Protein AF-A0A1J3H558-F1 (afdb_monomer_lite)

InterPro domains:
  IPR046796 Putative plant retrotransposon-related domain [PF20167] (3-117)

Organism: Noccaea caerulescens (NCBI:txid107243)

Structure (mmCIF, N/CA/C/O backbone):
data_AF-A0A1J3H558-F1
#
_entry.id   AF-A0A1J3H558-F1
#
loop_
_atom_site.group_PDB
_atom_site.id
_atom_site.type_symbol
_atom_site.label_atom_id
_atom_site.label_alt_id
_atom_site.label_comp_id
_atom_site.label_asym_id
_atom_site.label_entity_id
_atom_site.label_seq_id
_atom_site.pdbx_PDB_ins_code
_atom_site.Cartn_x
_atom_site.Cartn_y
_atom_site.Cartn_z
_atom_site.occupancy
_atom_site.B_iso_or_equiv
_atom_site.auth_seq_id
_atom_site.auth_comp_id
_atom_site.auth_asym_id
_atom_site.auth_atom_id
_atom_site.pdbx_PDB_model_num
ATOM 1 N N . VAL A 1 1 ? -14.518 5.236 14.017 1.00 92.50 1 VAL A N 1
ATOM 2 C CA . VAL A 1 1 ? -15.913 4.741 14.095 1.00 92.50 1 VAL A CA 1
ATOM 3 C C . VAL A 1 1 ? -16.136 4.130 15.469 1.00 92.50 1 VAL A C 1
ATOM 5 O O . VAL A 1 1 ? -15.178 3.638 16.049 1.00 92.50 1 VAL A O 1
ATOM 8 N N . LYS A 1 2 ? -17.349 4.213 16.022 1.00 94.94 2 LYS A N 1
ATOM 9 C CA . LYS A 1 2 ? -17.708 3.514 17.263 1.00 94.94 2 LYS A CA 1
ATOM 10 C C . LYS A 1 2 ? -18.246 2.129 16.913 1.00 94.94 2 LYS A C 1
ATOM 12 O O . LYS A 1 2 ? -19.099 2.029 16.036 1.00 94.94 2 LYS A O 1
ATOM 17 N N . VAL A 1 3 ? -17.738 1.090 17.562 1.00 93.44 3 VAL A N 1
ATOM 18 C CA . VAL A 1 3 ? -18.153 -0.305 17.361 1.00 93.44 3 VAL A CA 1
ATOM 19 C C . VAL A 1 3 ? -18.564 -0.912 18.698 1.00 93.44 3 VAL A C 1
ATOM 21 O O . VAL A 1 3 ? -17.991 -0.573 19.731 1.00 93.44 3 VAL A O 1
ATOM 24 N N . MET A 1 4 ? -19.564 -1.791 18.682 1.00 94.81 4 MET A N 1
ATOM 25 C CA . MET A 1 4 ? -20.072 -2.460 19.881 1.00 94.81 4 MET A CA 1
ATOM 26 C C . MET A 1 4 ? -19.582 -3.905 19.921 1.00 94.81 4 MET A C 1
ATOM 28 O O . MET A 1 4 ? -19.805 -4.656 18.973 1.00 94.81 4 MET A O 1
ATOM 32 N N . LEU A 1 5 ? -18.947 -4.302 21.023 1.00 93.00 5 LEU A N 1
ATOM 33 C CA . LEU A 1 5 ? -18.507 -5.672 21.285 1.00 93.00 5 LEU A CA 1
ATOM 34 C C . LEU A 1 5 ? -18.929 -6.052 22.706 1.00 93.00 5 LEU A C 1
ATOM 36 O O . LEU A 1 5 ? -18.542 -5.378 23.654 1.00 93.00 5 LEU A O 1
ATOM 40 N N . HIS A 1 6 ? -19.723 -7.119 22.852 1.00 92.62 6 HIS A N 1
ATOM 41 C CA . HIS A 1 6 ? -20.214 -7.617 24.151 1.00 92.62 6 HIS A CA 1
ATOM 42 C C . HIS A 1 6 ? -20.762 -6.503 25.068 1.00 92.62 6 HIS A C 1
ATOM 44 O O . HIS A 1 6 ? -20.321 -6.347 26.204 1.00 92.62 6 HIS A O 1
ATOM 50 N N . ASP A 1 7 ? -21.686 -5.692 24.543 1.00 93.69 7 ASP A N 1
ATOM 51 C CA . ASP A 1 7 ? -22.315 -4.563 25.249 1.00 93.69 7 ASP A CA 1
ATOM 52 C C . ASP A 1 7 ? -21.358 -3.435 25.687 1.00 93.69 7 ASP A C 1
ATOM 54 O O . ASP A 1 7 ? -21.752 -2.533 26.426 1.00 93.69 7 ASP A O 1
ATOM 58 N N . GLN A 1 8 ? -20.117 -3.429 25.188 1.00 95.94 8 GLN A N 1
ATOM 59 C CA . GLN A 1 8 ? -19.154 -2.344 25.375 1.00 95.94 8 GLN A CA 1
ATOM 60 C C . GLN A 1 8 ? -18.881 -1.598 24.066 1.00 95.94 8 GLN A C 1
ATOM 62 O O . GLN A 1 8 ? -18.791 -2.197 22.993 1.00 95.94 8 GLN A O 1
ATOM 67 N N . GLU A 1 9 ? -18.743 -0.275 24.165 1.00 96.38 9 GLU A N 1
ATOM 68 C CA . GLU A 1 9 ? -18.434 0.600 23.034 1.00 96.38 9 GLU A CA 1
ATOM 69 C C . GLU A 1 9 ? -16.921 0.823 22.926 1.00 96.38 9 GLU A C 1
ATOM 71 O O . GLU A 1 9 ? -16.270 1.219 23.893 1.00 96.38 9 GLU A O 1
ATOM 76 N N . TYR A 1 10 ? -16.375 0.627 21.728 1.00 94.31 10 TYR A N 1
ATOM 77 C CA . TYR A 1 10 ? -14.971 0.865 21.411 1.00 94.31 10 TYR A CA 1
ATOM 78 C C . TYR A 1 10 ? -14.835 1.851 20.259 1.00 94.31 10 TYR A C 1
ATOM 80 O O . TYR A 1 10 ? -15.649 1.887 19.334 1.00 94.31 10 TYR A O 1
ATOM 88 N N . ILE A 1 11 ? -13.759 2.634 20.284 1.00 95.81 11 ILE A N 1
ATOM 89 C CA . ILE A 1 11 ? -13.354 3.435 19.133 1.00 95.81 11 ILE A CA 1
ATOM 90 C C . ILE A 1 11 ? -12.469 2.553 18.255 1.00 95.81 11 ILE A C 1
ATOM 92 O O . ILE A 1 11 ? -11.441 2.054 18.694 1.00 95.81 11 ILE A O 1
ATOM 96 N N . PHE A 1 12 ? -12.871 2.382 17.003 1.00 95.12 12 PHE A N 1
ATOM 97 C CA . PHE A 1 12 ? -12.067 1.763 15.961 1.00 95.12 12 PHE A CA 1
ATOM 98 C C . PHE A 1 12 ? -11.600 2.847 14.987 1.00 95.12 12 PHE A C 1
ATOM 100 O O . PHE A 1 12 ? -12.426 3.544 14.386 1.00 95.12 12 PHE A O 1
ATOM 107 N N . SER A 1 13 ? -10.291 3.056 14.867 1.00 96.25 13 SER A N 1
ATOM 108 C CA . SER A 1 13 ? -9.700 4.080 13.998 1.00 96.25 13 SER A CA 1
ATOM 109 C C . SER A 1 13 ? -8.297 3.672 13.530 1.00 96.25 13 SER A C 1
ATOM 111 O O . SER A 1 13 ? -7.642 2.889 14.222 1.00 96.25 13 SER A O 1
ATOM 113 N N . PRO A 1 14 ? -7.801 4.240 12.414 1.00 96.75 14 PRO A N 1
ATOM 114 C CA . PRO A 1 14 ? -6.427 4.034 11.947 1.00 96.75 14 PRO A CA 1
ATOM 115 C C . PRO A 1 14 ? -5.373 4.287 13.031 1.00 96.75 14 PRO A C 1
ATOM 117 O O . PRO A 1 14 ? -4.462 3.486 13.218 1.00 96.75 14 PRO A O 1
ATOM 120 N N . ALA A 1 15 ? -5.543 5.363 13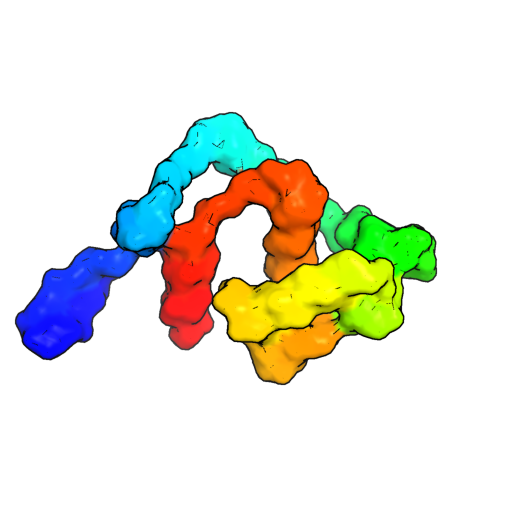.808 1.00 96.12 15 ALA A N 1
ATOM 121 C CA . ALA A 1 15 ? -4.620 5.736 14.877 1.00 96.12 15 ALA A CA 1
ATOM 122 C C . ALA A 1 15 ? -4.516 4.663 15.974 1.00 96.12 15 ALA A C 1
ATOM 124 O O . ALA A 1 15 ? -3.410 4.324 16.378 1.00 96.12 15 ALA A O 1
ATOM 125 N N . ILE A 1 16 ? -5.647 4.087 16.405 1.00 96.31 16 ILE A N 1
ATOM 126 C CA . ILE A 1 16 ? -5.669 3.016 17.418 1.00 96.31 16 ILE A CA 1
ATOM 127 C C . ILE A 1 16 ? -5.007 1.741 16.881 1.00 96.31 16 ILE A C 1
ATOM 129 O O . ILE A 1 16 ? -4.312 1.047 17.617 1.00 96.31 16 ILE A O 1
ATOM 133 N N . ILE A 1 17 ? -5.189 1.434 15.593 1.00 96.69 17 ILE A N 1
ATOM 134 C CA . ILE A 1 17 ? -4.535 0.281 14.960 1.00 96.69 17 ILE A CA 1
ATOM 135 C C . ILE A 1 17 ? -3.018 0.493 14.899 1.00 96.69 17 ILE A C 1
ATOM 137 O O . ILE A 1 17 ? -2.265 -0.410 15.253 1.00 96.69 17 ILE A O 1
ATOM 141 N N . ASN A 1 18 ? -2.560 1.679 14.487 1.00 96.88 18 ASN A N 1
ATOM 142 C CA . ASN A 1 18 ? -1.134 2.008 14.458 1.00 96.88 18 ASN A CA 1
ATOM 143 C C . ASN A 1 18 ? -0.509 1.934 15.853 1.00 96.88 18 ASN A C 1
ATOM 145 O O . ASN A 1 18 ? 0.542 1.317 16.009 1.00 96.88 18 ASN A O 1
ATOM 149 N N . GLU A 1 19 ? -1.180 2.485 16.865 1.00 96.62 19 GLU A N 1
ATOM 150 C CA . GLU A 1 19 ? -0.746 2.393 18.260 1.00 96.62 19 GLU A CA 1
ATOM 151 C C . GLU A 1 19 ? -0.606 0.931 18.709 1.00 96.62 19 GLU A C 1
ATOM 153 O O . GLU A 1 19 ? 0.438 0.547 19.234 1.00 96.62 19 GLU A O 1
ATOM 158 N N . PHE A 1 20 ? -1.606 0.089 18.425 1.00 95.81 20 PHE A N 1
ATOM 159 C CA . PHE A 1 20 ? -1.559 -1.343 18.732 1.00 95.81 20 PHE A CA 1
ATOM 160 C C . PHE A 1 20 ? -0.384 -2.064 18.048 1.00 95.81 20 PHE A C 1
ATOM 162 O O . PHE A 1 20 ? 0.229 -2.951 18.640 1.00 95.81 20 PHE A O 1
ATOM 169 N N . LEU A 1 21 ? -0.055 -1.682 16.812 1.00 95.19 21 LEU A N 1
ATOM 170 C CA . LEU A 1 21 ? 1.055 -2.249 16.041 1.00 95.19 21 LEU A CA 1
ATOM 171 C C . LEU A 1 21 ? 2.425 -1.635 16.382 1.00 95.19 21 LEU A C 1
ATOM 173 O O . LEU A 1 21 ? 3.434 -2.076 15.833 1.00 95.19 21 LEU A O 1
ATOM 177 N N . GLY A 1 22 ? 2.479 -0.626 17.258 1.00 96.88 22 GLY A N 1
ATOM 178 C CA . GLY A 1 22 ? 3.708 0.108 17.569 1.00 96.88 22 GLY A CA 1
ATOM 179 C C . GLY A 1 22 ? 4.236 0.937 16.392 1.00 96.88 22 GLY A C 1
ATOM 180 O O . GLY A 1 22 ? 5.444 1.142 16.278 1.00 96.88 22 GLY A O 1
ATOM 181 N N . LEU A 1 23 ? 3.352 1.379 15.494 1.00 95.94 23 LEU A N 1
ATOM 182 C CA . LEU A 1 23 ? 3.690 2.195 14.332 1.00 95.94 23 LEU A CA 1
ATOM 183 C C . LEU A 1 23 ? 3.500 3.676 14.651 1.00 95.94 23 LEU A C 1
ATOM 185 O O . LEU A 1 23 ? 2.419 4.115 15.042 1.00 95.94 23 LEU A O 1
ATOM 189 N N . GLU A 1 24 ? 4.548 4.464 14.434 1.00 94.88 24 GLU A N 1
ATOM 190 C CA . GLU A 1 24 ? 4.446 5.915 14.548 1.00 94.88 24 GLU A CA 1
ATOM 191 C C . GLU A 1 24 ? 3.602 6.495 13.402 1.00 94.88 24 GLU A C 1
ATOM 193 O O . GLU A 1 24 ? 3.722 6.022 12.263 1.00 94.88 24 GLU A O 1
ATOM 198 N N . PRO A 1 25 ? 2.804 7.550 13.655 1.00 92.75 25 PRO A N 1
ATOM 199 C CA . PRO A 1 25 ? 2.119 8.282 12.598 1.00 92.75 25 PRO A CA 1
ATOM 200 C C . PRO A 1 25 ? 3.095 8.773 11.527 1.00 92.75 25 PRO A C 1
ATOM 202 O O . PRO A 1 25 ? 4.248 9.100 11.818 1.00 92.75 25 PRO A O 1
ATOM 205 N N . LEU A 1 26 ? 2.622 8.863 10.286 1.00 95.62 26 LEU A N 1
ATOM 206 C CA . LEU A 1 26 ? 3.412 9.456 9.215 1.00 95.62 26 LEU A CA 1
ATOM 207 C C . LEU A 1 26 ? 3.665 10.941 9.495 1.00 95.62 26 LEU A C 1
ATOM 209 O O . LEU A 1 26 ? 2.768 11.698 9.871 1.00 95.62 26 LEU A O 1
ATOM 213 N N . THR A 1 27 ? 4.895 11.376 9.258 1.00 97.00 27 THR A N 1
ATOM 214 C CA . THR A 1 27 ? 5.245 12.794 9.194 1.00 97.00 27 THR A CA 1
ATOM 215 C C . THR A 1 27 ? 4.589 13.452 7.978 1.00 97.00 27 THR A C 1
ATOM 217 O O . THR A 1 27 ? 4.274 12.793 6.988 1.00 97.00 27 THR A O 1
ATOM 220 N N . ALA A 1 28 ? 4.452 14.781 7.987 1.00 96.31 28 ALA A N 1
ATOM 221 C CA . ALA A 1 28 ? 3.888 15.514 6.847 1.00 96.31 28 ALA A CA 1
ATOM 222 C C . ALA A 1 28 ? 4.637 15.244 5.523 1.00 96.31 28 ALA A C 1
ATOM 224 O O . ALA A 1 28 ? 4.026 15.207 4.455 1.00 96.31 28 ALA A O 1
ATOM 225 N N . THR A 1 29 ? 5.954 15.024 5.589 1.00 97.19 29 THR A N 1
ATOM 226 C CA . THR A 1 29 ? 6.777 14.669 4.425 1.00 97.19 29 THR A CA 1
ATOM 227 C C . THR A 1 29 ? 6.457 13.265 3.913 1.00 97.19 29 THR A C 1
ATOM 229 O O . THR A 1 29 ? 6.331 13.077 2.706 1.00 97.19 29 THR A O 1
ATOM 232 N N . GLU A 1 30 ? 6.296 12.289 4.809 1.00 97.25 30 GLU A N 1
ATOM 233 C CA . GLU A 1 30 ? 5.931 10.914 4.442 1.00 97.25 30 GLU A CA 1
ATOM 234 C C . GLU A 1 30 ? 4.505 10.840 3.893 1.00 97.25 30 GLU A C 1
ATOM 236 O O . GLU A 1 30 ? 4.297 10.204 2.866 1.00 97.25 30 GLU A O 1
ATOM 241 N N . MET A 1 31 ? 3.548 11.559 4.492 1.00 96.00 31 MET A N 1
ATOM 242 C CA . MET A 1 31 ? 2.179 11.664 3.969 1.00 96.00 31 MET A CA 1
ATOM 243 C C . MET A 1 31 ? 2.164 12.215 2.540 1.00 96.00 31 MET A C 1
ATOM 245 O O . MET A 1 31 ? 1.432 11.726 1.683 1.00 96.00 31 MET A O 1
ATOM 249 N N . LYS A 1 32 ? 2.993 13.230 2.264 1.00 97.00 32 LYS A N 1
ATOM 250 C CA . LYS A 1 32 ? 3.130 13.772 0.912 1.00 97.00 32 LYS A CA 1
ATOM 251 C C . LYS A 1 32 ? 3.740 12.745 -0.042 1.00 97.00 32 LYS A C 1
ATOM 253 O O . LYS A 1 32 ? 3.212 12.559 -1.131 1.00 97.00 32 LYS A O 1
ATOM 258 N N . ALA A 1 33 ? 4.813 12.066 0.365 1.00 97.25 33 ALA A N 1
ATOM 259 C CA . ALA A 1 33 ? 5.444 11.030 -0.453 1.00 97.25 33 ALA A CA 1
ATOM 260 C C . ALA A 1 33 ? 4.478 9.874 -0.764 1.00 97.25 33 ALA A C 1
ATOM 262 O O . ALA A 1 33 ? 4.461 9.368 -1.885 1.00 97.25 33 ALA A O 1
ATOM 263 N N . GLU A 1 34 ? 3.647 9.486 0.203 1.00 96.38 34 GLU A N 1
ATOM 264 C CA . GLU A 1 34 ? 2.600 8.488 0.012 1.00 96.38 34 GLU A CA 1
ATOM 265 C C . GLU A 1 34 ? 1.540 8.955 -0.999 1.00 96.38 34 GLU A C 1
ATOM 267 O O . GLU A 1 34 ? 1.220 8.215 -1.932 1.00 96.38 34 GLU A O 1
ATOM 272 N N . ALA A 1 35 ? 1.048 10.190 -0.871 1.00 95.44 35 ALA A N 1
ATOM 273 C CA . ALA A 1 35 ? 0.062 10.759 -1.791 1.00 95.44 35 ALA A CA 1
ATOM 274 C C . ALA A 1 35 ? 0.613 10.935 -3.222 1.00 95.44 35 ALA A C 1
ATOM 276 O O . ALA A 1 35 ? -0.078 10.659 -4.210 1.00 95.44 35 ALA A O 1
ATOM 277 N N . ASP A 1 36 ? 1.875 11.350 -3.344 1.00 96.44 36 ASP A N 1
ATOM 278 C CA . ASP A 1 36 ? 2.573 11.452 -4.627 1.00 96.44 36 ASP A CA 1
ATOM 279 C C . ASP A 1 36 ? 2.715 10.056 -5.266 1.00 96.44 36 ASP A C 1
ATOM 281 O O . ASP A 1 36 ? 2.466 9.884 -6.463 1.00 96.44 36 ASP A O 1
ATOM 285 N N . ALA A 1 37 ? 3.021 9.027 -4.465 1.00 95.62 37 ALA A N 1
ATOM 286 C CA . ALA A 1 37 ? 3.083 7.641 -4.924 1.00 95.62 37 ALA A CA 1
ATOM 287 C C . ALA A 1 37 ? 1.720 7.102 -5.385 1.00 95.62 37 ALA A C 1
ATOM 289 O O . ALA A 1 37 ? 1.651 6.346 -6.358 1.00 95.62 37 ALA A O 1
ATOM 290 N N . ASP A 1 38 ? 0.624 7.521 -4.749 1.00 94.12 38 ASP A N 1
ATOM 291 C CA . ASP A 1 38 ? -0.729 7.173 -5.188 1.00 94.12 38 ASP A CA 1
ATOM 292 C C . ASP A 1 38 ? -1.125 7.822 -6.519 1.00 94.12 38 ASP A C 1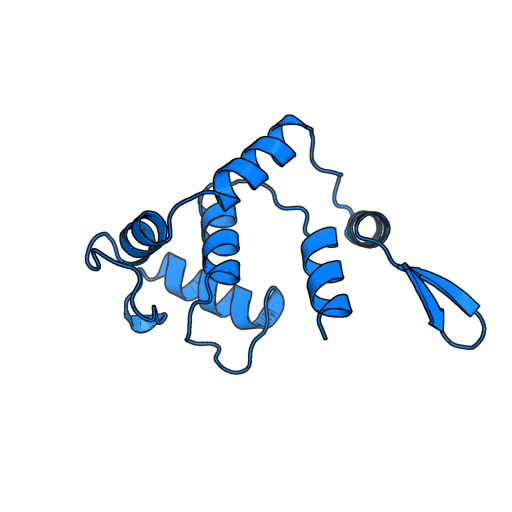
ATOM 294 O O . ASP A 1 38 ? -2.054 7.345 -7.181 1.00 94.12 38 ASP A O 1
ATOM 298 N N . SER A 1 39 ? -0.405 8.858 -6.949 1.00 94.81 39 SER A N 1
ATOM 299 C CA . SER A 1 39 ? -0.618 9.546 -8.227 1.00 94.81 39 SER A CA 1
ATOM 300 C C . SER A 1 39 ? 0.164 8.923 -9.392 1.00 94.81 39 SER A C 1
ATOM 302 O O . SER A 1 39 ? -0.004 9.340 -10.541 1.00 94.81 39 SER A O 1
ATOM 304 N N . VAL A 1 40 ? 1.001 7.908 -9.138 1.00 95.06 40 VAL A N 1
ATOM 305 C CA . VAL A 1 40 ? 1.763 7.219 -10.188 1.00 95.06 40 VAL A CA 1
ATOM 306 C C . VAL A 1 40 ? 0.824 6.529 -11.178 1.00 95.06 40 VAL A C 1
ATOM 308 O O . VAL A 1 40 ? -0.117 5.822 -10.811 1.00 95.06 40 VAL A O 1
ATOM 311 N N . SER A 1 41 ? 1.093 6.737 -12.470 1.00 93.94 41 SER A N 1
ATOM 312 C CA . SER A 1 41 ? 0.244 6.225 -13.544 1.00 93.94 41 SER A CA 1
ATOM 313 C C . SER A 1 41 ? 0.279 4.696 -13.633 1.00 93.94 41 SER A C 1
ATOM 315 O O . SER A 1 41 ? 1.315 4.064 -13.414 1.00 93.94 41 SER A O 1
ATOM 317 N N . GLN A 1 42 ? -0.834 4.086 -14.052 1.00 92.50 42 GLN A N 1
ATOM 318 C CA . GLN A 1 42 ? -0.895 2.635 -14.269 1.00 92.50 42 GLN A CA 1
ATOM 319 C C . GLN A 1 42 ? 0.132 2.165 -15.310 1.00 92.50 42 GLN A C 1
ATOM 321 O O . GLN A 1 42 ? 0.719 1.099 -15.165 1.00 92.50 42 GLN A O 1
ATOM 326 N N . LYS A 1 43 ? 0.405 2.983 -16.332 1.00 92.31 43 LYS A N 1
ATOM 327 C CA . LYS A 1 43 ? 1.449 2.719 -17.326 1.00 92.31 43 LYS A CA 1
ATOM 328 C C . LYS A 1 43 ? 2.825 2.562 -16.682 1.00 92.31 43 LYS A C 1
ATOM 330 O O . LYS A 1 43 ? 3.503 1.568 -16.926 1.00 92.31 43 LYS A O 1
ATOM 335 N N . THR A 1 44 ? 3.199 3.500 -15.814 1.00 92.94 44 THR A N 1
ATOM 336 C CA . THR A 1 44 ? 4.468 3.461 -15.075 1.00 92.94 44 THR A CA 1
ATOM 337 C C . THR A 1 44 ? 4.563 2.208 -14.204 1.00 92.94 44 THR A C 1
ATOM 339 O O . THR A 1 44 ? 5.595 1.541 -14.203 1.00 92.94 44 THR A O 1
ATOM 342 N N . LEU A 1 45 ? 3.478 1.839 -13.514 1.00 93.81 45 LEU A N 1
ATOM 343 C CA . LEU A 1 45 ? 3.429 0.618 -12.702 1.00 93.81 45 LEU A CA 1
ATOM 344 C C . LEU A 1 45 ? 3.577 -0.649 -13.559 1.00 93.81 45 LEU A C 1
ATOM 346 O O . LEU A 1 45 ? 4.332 -1.550 -13.199 1.00 93.81 45 LEU A O 1
ATOM 350 N N . ALA A 1 46 ? 2.900 -0.716 -14.710 1.00 92.00 46 ALA A N 1
ATOM 351 C CA . ALA A 1 46 ? 2.983 -1.853 -15.626 1.00 92.00 46 ALA A CA 1
ATOM 352 C C . ALA A 1 46 ? 4.406 -2.058 -16.163 1.00 92.00 46 ALA A C 1
ATOM 354 O O . ALA A 1 46 ? 4.915 -3.183 -16.172 1.00 92.00 46 ALA A O 1
ATOM 355 N N . GLN A 1 47 ? 5.055 -0.969 -16.571 1.00 92.56 47 GLN A N 1
ATOM 356 C CA . GLN A 1 47 ? 6.436 -0.972 -17.044 1.00 92.56 47 GLN A CA 1
ATOM 357 C C . GLN A 1 47 ? 7.394 -1.436 -15.943 1.00 92.56 47 GLN A C 1
ATOM 359 O O . GLN A 1 47 ? 8.126 -2.408 -16.133 1.00 92.56 47 GLN A O 1
ATOM 364 N N . LEU A 1 48 ? 7.298 -0.837 -14.752 1.00 93.06 48 LEU A N 1
ATOM 365 C CA . LEU A 1 48 ? 8.124 -1.191 -13.599 1.00 93.06 48 LEU A CA 1
ATOM 366 C C . LEU A 1 48 ? 8.009 -2.680 -13.240 1.00 93.06 48 LEU A C 1
ATOM 368 O O . LEU A 1 48 ? 9.009 -3.376 -13.073 1.00 93.06 48 LEU A O 1
ATOM 372 N N . PHE A 1 49 ? 6.783 -3.190 -13.149 1.00 93.06 49 PHE A N 1
ATOM 373 C CA . PHE A 1 49 ? 6.526 -4.555 -12.694 1.00 93.06 49 PHE A CA 1
ATOM 374 C C . PHE A 1 49 ? 6.946 -5.628 -13.689 1.00 93.06 49 PHE A C 1
ATOM 376 O O . PHE A 1 49 ? 7.232 -6.756 -13.285 1.00 93.06 49 PHE A O 1
ATOM 383 N N . THR A 1 50 ? 6.991 -5.291 -14.976 1.00 90.50 50 THR A N 1
ATOM 384 C CA . THR A 1 50 ? 7.278 -6.239 -16.059 1.00 90.50 50 THR A CA 1
ATOM 385 C C . THR A 1 50 ? 8.661 -6.050 -16.680 1.00 90.50 50 THR A C 1
ATOM 387 O O . THR A 1 50 ? 8.972 -6.730 -17.659 1.00 90.50 50 THR A O 1
ATOM 390 N N . ALA A 1 51 ? 9.499 -5.173 -16.110 1.00 90.06 51 ALA A N 1
ATOM 391 C CA . ALA A 1 51 ? 10.776 -4.751 -16.691 1.00 90.06 51 ALA A CA 1
ATOM 392 C C . ALA A 1 51 ? 10.604 -4.284 -18.150 1.00 90.06 51 ALA A C 1
ATOM 394 O O . ALA A 1 51 ? 11.206 -4.837 -19.070 1.00 90.06 51 ALA A O 1
ATOM 395 N N . ASP A 1 52 ? 9.689 -3.331 -18.342 1.00 87.69 52 ASP A N 1
ATOM 396 C CA . ASP A 1 52 ? 9.342 -2.675 -19.610 1.00 87.69 52 ASP A CA 1
ATOM 397 C C . ASP A 1 52 ? 8.754 -3.586 -20.703 1.00 87.69 52 ASP A C 1
ATOM 399 O O . ASP A 1 52 ? 8.506 -3.142 -21.825 1.00 87.69 52 ASP A O 1
ATOM 403 N N . LYS A 1 53 ? 8.454 -4.855 -20.394 1.00 82.88 53 LYS A N 1
ATOM 404 C CA . LYS A 1 53 ? 7.847 -5.794 -21.355 1.00 82.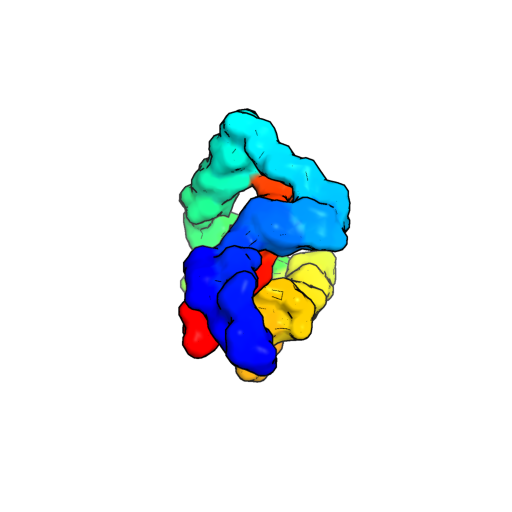88 53 LYS A CA 1
ATOM 405 C C . LYS A 1 53 ? 6.398 -5.456 -21.702 1.00 82.88 53 LYS A C 1
ATOM 407 O O . LYS A 1 53 ? 5.928 -5.842 -22.771 1.00 82.88 53 LYS A O 1
ATOM 412 N N . LYS A 1 54 ? 5.673 -4.768 -20.815 1.00 79.19 54 LYS A N 1
ATOM 413 C CA . LYS A 1 54 ? 4.328 -4.242 -21.081 1.00 79.19 54 LYS A CA 1
ATOM 414 C C . LYS A 1 54 ? 4.355 -2.717 -21.147 1.00 79.19 54 LYS A C 1
ATOM 416 O O . LYS A 1 54 ? 4.805 -2.060 -20.216 1.00 79.19 54 LYS A O 1
ATOM 421 N N . ALA A 1 55 ? 3.807 -2.168 -22.231 1.00 68.94 55 ALA A N 1
ATOM 422 C CA . ALA A 1 55 ? 3.715 -0.724 -22.451 1.00 68.94 55 ALA A CA 1
ATOM 423 C C . ALA A 1 55 ? 2.474 -0.072 -21.815 1.00 68.94 55 ALA A C 1
ATOM 425 O O . ALA A 1 55 ? 2.476 1.136 -21.607 1.00 68.94 55 ALA A O 1
ATOM 426 N N . GLU A 1 56 ? 1.428 -0.852 -21.526 1.00 77.19 56 GLU A N 1
ATOM 427 C CA . GLU A 1 56 ? 0.151 -0.373 -20.987 1.00 77.19 56 GLU A CA 1
ATOM 428 C C . GLU A 1 56 ? -0.384 -1.333 -19.917 1.00 77.19 56 GLU A C 1
ATOM 430 O O . GLU A 1 56 ? -0.083 -2.537 -19.923 1.00 77.19 56 GLU A O 1
ATOM 435 N N . TRP A 1 57 ? -1.207 -0.799 -19.009 1.00 78.19 57 TRP A N 1
ATOM 436 C CA . TRP A 1 57 ? -1.892 -1.595 -17.994 1.00 78.19 57 TRP A CA 1
ATOM 437 C C . TRP A 1 57 ? -2.986 -2.447 -18.643 1.00 78.19 57 TRP A C 1
ATOM 439 O O . TRP A 1 57 ? -4.095 -2.002 -18.915 1.00 78.19 57 TRP A O 1
ATOM 449 N N . SER A 1 58 ? -2.645 -3.701 -18.904 1.00 75.31 58 SER A N 1
ATOM 450 C CA . SER A 1 58 ? -3.565 -4.782 -19.258 1.00 75.31 58 SER A CA 1
ATOM 451 C C . SER A 1 58 ? -3.488 -5.802 -18.141 1.00 75.31 58 SER A C 1
ATOM 453 O O . SER A 1 58 ? -2.359 -6.057 -17.715 1.00 75.31 58 SER A O 1
ATOM 455 N N . GLU A 1 59 ? -4.629 -6.358 -17.701 1.00 73.62 59 GLU A N 1
ATOM 456 C CA . GLU A 1 59 ? -4.754 -7.342 -16.605 1.00 73.62 59 GLU A CA 1
ATOM 457 C C . GLU A 1 59 ? -3.402 -7.972 -16.243 1.00 73.62 59 GLU A C 1
ATOM 459 O O . GLU A 1 59 ? -2.855 -8.821 -16.965 1.00 73.62 59 GLU A O 1
ATOM 464 N N . ILE A 1 60 ? -2.767 -7.415 -15.209 1.00 79.06 60 ILE A N 1
ATOM 465 C CA . ILE A 1 60 ? -1.421 -7.823 -14.832 1.00 79.06 60 ILE A CA 1
ATOM 466 C C . ILE A 1 60 ? -1.572 -8.994 -13.882 1.00 79.06 60 ILE A C 1
ATOM 468 O O . ILE A 1 60 ? -2.246 -8.909 -12.856 1.00 79.06 60 ILE A O 1
ATOM 472 N N . TYR A 1 61 ? -0.926 -10.091 -14.252 1.00 83.56 61 TYR A N 1
ATOM 473 C CA . TYR A 1 61 ? -0.841 -11.294 -13.448 1.00 83.56 61 TYR A CA 1
ATOM 474 C C . TYR A 1 61 ? 0.601 -11.492 -13.002 1.00 83.56 61 TYR A C 1
ATOM 476 O O . TYR A 1 61 ? 1.533 -11.144 -13.734 1.00 83.56 61 TYR A O 1
ATOM 484 N N . SER A 1 62 ? 0.782 -12.106 -11.835 1.00 79.69 62 SER A N 1
ATOM 485 C CA . SER A 1 62 ? 2.102 -12.372 -11.244 1.00 79.69 62 SER A CA 1
ATOM 486 C C . SER A 1 62 ? 3.079 -13.072 -12.199 1.00 79.69 62 SER A C 1
ATOM 488 O O . SER A 1 62 ? 4.268 -12.770 -12.187 1.00 79.69 62 SER A O 1
ATOM 490 N N . ILE A 1 63 ? 2.585 -13.940 -13.090 1.00 83.31 63 ILE A N 1
ATOM 491 C CA . ILE A 1 63 ? 3.395 -14.673 -14.078 1.00 83.31 63 ILE A CA 1
ATOM 492 C C . ILE A 1 63 ? 4.131 -13.771 -15.086 1.00 83.31 63 ILE A C 1
ATOM 494 O O . ILE A 1 63 ? 5.158 -14.165 -15.630 1.00 83.31 63 ILE A O 1
ATOM 498 N N . GLY A 1 64 ? 3.616 -12.566 -15.349 1.00 83.38 64 GLY A N 1
ATOM 499 C CA . GLY A 1 64 ? 4.216 -11.612 -16.286 1.00 83.38 64 GLY A CA 1
ATOM 500 C C . GLY A 1 64 ? 5.198 -10.632 -15.642 1.00 83.38 64 GLY A C 1
ATOM 501 O O . GLY A 1 64 ? 5.743 -9.780 -16.343 1.00 83.38 64 GLY A O 1
ATOM 502 N N . MET A 1 65 ? 5.390 -10.710 -14.324 1.00 90.06 65 MET A N 1
ATOM 503 C CA . MET A 1 65 ? 6.171 -9.752 -13.545 1.00 90.06 65 MET A CA 1
ATOM 504 C C . MET A 1 65 ? 7.601 -10.244 -13.304 1.00 90.06 65 MET A C 1
ATOM 506 O O . MET A 1 65 ? 7.919 -11.421 -13.485 1.00 90.06 65 MET A O 1
ATOM 510 N N . THR A 1 66 ? 8.479 -9.349 -12.853 1.00 92.81 66 THR A N 1
ATOM 511 C CA . THR A 1 66 ? 9.770 -9.778 -12.300 1.00 92.81 66 THR A CA 1
ATOM 512 C C . THR A 1 66 ? 9.549 -10.601 -11.019 1.00 92.81 66 THR A C 1
ATOM 514 O O . THR A 1 66 ? 8.568 -10.367 -10.305 1.00 92.81 66 THR A O 1
ATOM 517 N N . PRO A 1 67 ? 10.449 -11.544 -10.673 1.00 93.19 67 PRO A N 1
ATOM 518 C CA . PRO A 1 67 ? 10.252 -12.421 -9.515 1.00 93.19 67 PRO A CA 1
ATOM 519 C C . PRO A 1 67 ? 10.020 -11.680 -8.190 1.00 93.19 67 PRO A C 1
ATOM 521 O O . PRO A 1 67 ? 9.186 -12.102 -7.392 1.00 93.19 67 PRO A O 1
ATOM 524 N N . CYS A 1 68 ? 10.711 -10.555 -7.973 1.00 92.69 68 CYS A N 1
ATOM 525 C CA . CYS A 1 68 ? 10.551 -9.738 -6.769 1.00 92.69 68 CYS A CA 1
ATOM 526 C C . CYS A 1 68 ? 9.128 -9.167 -6.661 1.00 92.69 68 CYS A C 1
ATOM 528 O O . CYS A 1 68 ? 8.446 -9.370 -5.656 1.00 92.69 68 CYS A O 1
ATOM 530 N N . PHE A 1 69 ? 8.637 -8.522 -7.724 1.00 93.81 69 PHE A N 1
ATOM 531 C CA . PHE A 1 69 ? 7.291 -7.953 -7.716 1.00 93.81 69 PHE A CA 1
ATOM 532 C C . PHE A 1 69 ? 6.200 -9.028 -7.696 1.00 93.81 69 PHE A C 1
ATOM 534 O O . PHE A 1 69 ? 5.190 -8.851 -7.018 1.00 93.81 69 PHE A O 1
ATOM 541 N N . ALA A 1 70 ? 6.412 -10.161 -8.372 1.00 91.94 70 ALA A N 1
ATOM 542 C CA . ALA A 1 70 ? 5.499 -11.300 -8.313 1.00 91.94 70 ALA A CA 1
ATOM 543 C C . ALA A 1 70 ? 5.342 -11.827 -6.875 1.00 91.94 70 ALA A C 1
ATOM 545 O O . ALA A 1 70 ? 4.219 -12.047 -6.418 1.00 91.94 70 ALA A O 1
ATOM 546 N N . ALA A 1 71 ? 6.450 -11.978 -6.141 1.00 92.31 71 ALA A N 1
ATOM 547 C CA . ALA A 1 71 ? 6.428 -12.410 -4.745 1.00 92.31 71 ALA A CA 1
ATOM 548 C C . ALA A 1 71 ? 5.706 -11.400 -3.840 1.00 92.31 71 ALA A C 1
ATOM 550 O O . ALA A 1 71 ? 4.851 -11.788 -3.044 1.00 92.31 71 ALA A O 1
ATOM 551 N N . LEU A 1 72 ? 5.991 -10.104 -4.003 1.00 92.56 72 LEU A N 1
ATOM 552 C CA . LEU A 1 72 ? 5.326 -9.039 -3.248 1.00 92.56 72 LEU A CA 1
ATOM 553 C C . LEU A 1 72 ? 3.810 -9.021 -3.484 1.00 92.56 72 LEU A C 1
ATOM 555 O O . LEU A 1 72 ? 3.044 -8.927 -2.527 1.00 92.56 72 LEU A O 1
ATOM 559 N N . VAL A 1 73 ? 3.360 -9.182 -4.733 1.00 90.94 73 VAL A N 1
ATOM 560 C CA . VAL A 1 73 ? 1.930 -9.292 -5.063 1.00 90.94 73 VAL A CA 1
ATOM 561 C C . VAL A 1 73 ? 1.283 -10.464 -4.339 1.00 90.94 73 VAL A C 1
ATOM 563 O O . VAL A 1 73 ? 0.203 -10.295 -3.775 1.00 90.94 73 VAL A O 1
ATOM 566 N N . ILE A 1 74 ? 1.927 -11.635 -4.334 1.00 90.31 74 ILE A N 1
ATOM 567 C CA . ILE A 1 74 ? 1.401 -12.817 -3.645 1.00 90.31 74 ILE A CA 1
ATOM 568 C C . ILE A 1 74 ? 1.269 -12.516 -2.149 1.00 90.31 74 ILE A C 1
ATOM 570 O O . ILE A 1 74 ? 0.179 -12.670 -1.601 1.00 90.31 74 ILE A O 1
ATOM 574 N N . ILE A 1 75 ? 2.315 -11.996 -1.503 1.00 91.56 75 ILE A N 1
ATOM 575 C CA . ILE A 1 75 ? 2.280 -11.634 -0.076 1.00 91.56 75 ILE A CA 1
ATOM 576 C C . ILE A 1 75 ? 1.134 -10.656 0.211 1.00 91.56 75 ILE A C 1
ATOM 578 O O . ILE A 1 75 ? 0.316 -10.914 1.099 1.00 91.56 75 ILE A O 1
ATOM 582 N N . ALA A 1 76 ? 1.015 -9.583 -0.572 1.00 91.75 76 ALA A N 1
ATOM 583 C CA . ALA A 1 76 ? -0.041 -8.594 -0.391 1.00 91.75 76 ALA A CA 1
ATOM 584 C C . ALA A 1 76 ? -1.441 -9.188 -0.603 1.00 91.75 76 ALA A C 1
ATOM 586 O O . ALA A 1 76 ? -2.350 -8.873 0.158 1.00 91.75 76 ALA A O 1
ATOM 587 N N . SER A 1 77 ? -1.610 -10.083 -1.582 1.00 90.69 77 SER A N 1
ATOM 588 C CA . SER A 1 77 ? -2.890 -10.738 -1.896 1.00 90.69 77 SER A CA 1
ATOM 589 C C . SER A 1 77 ? -3.398 -11.701 -0.824 1.00 90.69 77 SER A C 1
ATOM 591 O O . SER A 1 77 ? -4.568 -12.086 -0.846 1.00 90.69 77 SER A O 1
ATOM 593 N N . HIS A 1 78 ? -2.517 -12.122 0.081 1.00 90.00 78 HIS A N 1
ATOM 594 C CA . HIS A 1 78 ? -2.851 -13.019 1.177 1.00 90.00 78 HIS A CA 1
ATOM 595 C C . HIS A 1 78 ? -3.001 -12.288 2.512 1.00 90.00 78 HIS A C 1
ATOM 597 O O . HIS A 1 78 ? -3.794 -12.735 3.333 1.00 90.00 78 HIS A O 1
ATOM 603 N N . ASN A 1 79 ? -2.262 -11.194 2.728 1.00 90.38 79 ASN A N 1
ATOM 604 C CA . ASN A 1 79 ? -2.101 -10.619 4.068 1.00 90.38 79 ASN A CA 1
ATOM 605 C C . ASN A 1 79 ? -2.556 -9.164 4.200 1.00 90.38 79 ASN A 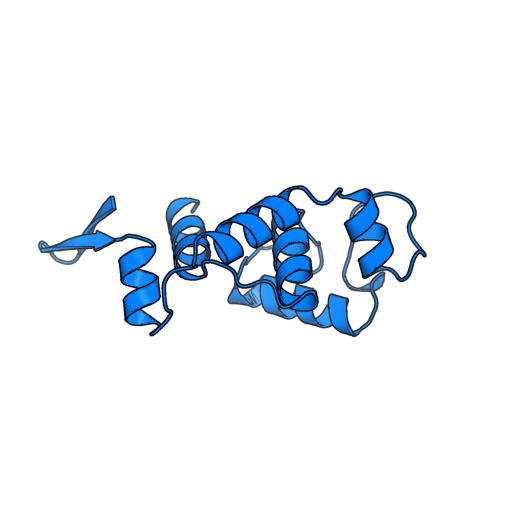C 1
ATOM 607 O O . ASN A 1 79 ? -3.005 -8.781 5.273 1.00 90.38 79 ASN A O 1
ATOM 611 N N . TRP A 1 80 ? -2.406 -8.342 3.158 1.00 91.50 80 TRP A N 1
ATOM 612 C CA . TRP A 1 80 ? -2.567 -6.886 3.291 1.00 91.50 80 TRP A CA 1
ATOM 613 C C . TRP A 1 80 ? -3.782 -6.358 2.536 1.00 91.50 80 TRP A C 1
ATOM 615 O O . TRP A 1 80 ? -4.589 -5.640 3.104 1.00 91.50 80 TRP A O 1
ATOM 625 N N . ILE A 1 81 ? -3.941 -6.747 1.271 1.00 92.31 81 ILE A N 1
ATOM 626 C CA . ILE A 1 81 ? -5.116 -6.416 0.454 1.00 92.31 81 ILE A CA 1
ATOM 627 C C . ILE A 1 81 ? -5.650 -7.736 -0.112 1.00 92.31 81 ILE A C 1
ATOM 629 O O . ILE A 1 81 ? -5.376 -8.073 -1.279 1.00 92.31 81 ILE A O 1
ATOM 633 N N . PRO A 1 82 ? -6.297 -8.556 0.739 1.00 90.00 82 PRO A N 1
ATOM 634 C CA . PRO A 1 82 ? -6.757 -9.878 0.358 1.00 90.00 82 PRO A CA 1
ATOM 635 C C . PRO A 1 82 ? -7.836 -9.823 -0.727 1.00 90.00 82 PRO A C 1
ATOM 637 O O . PRO A 1 82 ? -8.665 -8.924 -0.777 1.00 90.00 82 PRO A O 1
ATOM 640 N N . SER A 1 83 ? -7.833 -10.809 -1.625 1.00 81.75 83 SER A N 1
ATOM 641 C CA . SER A 1 83 ? -8.878 -10.959 -2.649 1.00 81.75 83 SER A CA 1
ATOM 642 C C . SER A 1 83 ? -9.062 -12.421 -3.044 1.00 81.75 83 SER A C 1
ATOM 644 O O . SER A 1 83 ? -8.124 -13.212 -2.935 1.00 81.75 83 SER A O 1
ATOM 646 N N . THR A 1 84 ? -10.211 -12.767 -3.625 1.00 82.44 84 THR A N 1
ATOM 647 C CA . THR A 1 84 ? -10.462 -14.099 -4.207 1.00 82.44 84 THR A CA 1
ATOM 648 C C . THR A 1 84 ? -9.477 -14.438 -5.336 1.00 82.44 84 THR A C 1
ATOM 650 O O . THR A 1 84 ? -8.932 -15.541 -5.377 1.00 82.44 84 THR A O 1
ATOM 653 N N . HIS A 1 85 ? -9.168 -13.473 -6.209 1.00 81.12 85 HIS A N 1
ATOM 654 C CA . HIS A 1 85 ? -8.237 -13.636 -7.332 1.00 81.12 85 HIS A CA 1
ATOM 655 C C . HIS A 1 85 ? -6.803 -13.238 -6.959 1.00 81.12 85 HIS A C 1
ATOM 657 O O . HIS A 1 85 ? -6.314 -12.162 -7.298 1.00 81.12 85 HIS A O 1
ATOM 663 N N . ARG A 1 86 ? -6.097 -14.133 -6.264 1.00 80.19 86 ARG A N 1
ATOM 664 C CA . ARG A 1 86 ? -4.765 -13.855 -5.687 1.00 80.19 86 ARG A CA 1
ATOM 665 C C . ARG A 1 86 ? -3.646 -13.617 -6.709 1.00 80.19 86 ARG A C 1
ATOM 667 O O . ARG A 1 86 ? -2.671 -12.941 -6.405 1.00 80.19 86 ARG A O 1
ATOM 674 N N . ASN A 1 87 ? -3.817 -14.105 -7.937 1.00 75.00 87 ASN A N 1
ATOM 675 C CA . ASN A 1 87 ? -2.836 -13.935 -9.014 1.00 75.00 87 ASN A CA 1
ATOM 676 C C . ASN A 1 87 ? -3.027 -12.641 -9.820 1.00 75.00 87 ASN A C 1
ATOM 678 O O . ASN A 1 87 ? -2.120 -12.262 -10.559 1.00 75.00 87 ASN A O 1
ATOM 682 N N . HIS A 1 88 ? -4.190 -11.991 -9.706 1.00 84.00 88 HIS A N 1
ATOM 683 C CA . HIS A 1 88 ? -4.499 -10.733 -10.384 1.00 84.00 88 HIS A CA 1
ATOM 684 C C . HIS A 1 88 ? -3.986 -9.550 -9.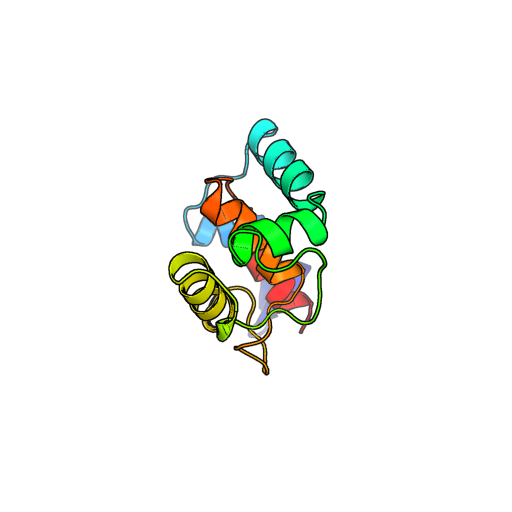558 1.00 84.00 88 HIS A C 1
ATOM 686 O O . HIS A 1 88 ? -4.182 -9.506 -8.343 1.00 84.00 88 HIS A O 1
ATOM 692 N N . VAL A 1 89 ? -3.347 -8.576 -10.203 1.00 87.69 89 VAL A N 1
ATOM 693 C CA . VAL A 1 89 ? -2.873 -7.351 -9.553 1.00 87.69 89 VAL A CA 1
ATOM 694 C C . VAL A 1 89 ? -3.935 -6.263 -9.699 1.00 87.69 89 VAL A C 1
ATOM 696 O O . VAL A 1 89 ? -4.110 -5.712 -10.780 1.00 87.69 89 VAL A O 1
ATOM 699 N N . SER A 1 90 ? -4.638 -5.925 -8.614 1.00 89.50 90 SER A N 1
ATOM 700 C CA . SER A 1 90 ? -5.486 -4.725 -8.590 1.00 89.50 90 SER A CA 1
ATOM 701 C C . SER A 1 90 ? -4.630 -3.454 -8.570 1.00 89.50 90 SER A C 1
ATOM 703 O O . SER A 1 90 ? -3.471 -3.485 -8.155 1.00 89.50 90 SER A O 1
ATOM 705 N N . ILE A 1 91 ? -5.205 -2.319 -8.977 1.00 90.75 91 ILE A N 1
ATOM 706 C CA . ILE A 1 91 ? -4.516 -1.017 -8.939 1.00 90.75 91 ILE A CA 1
ATOM 707 C C . ILE A 1 91 ? -4.097 -0.661 -7.505 1.00 90.75 91 ILE A C 1
ATOM 709 O O . ILE A 1 91 ? -2.983 -0.201 -7.287 1.00 90.75 91 ILE A O 1
ATOM 713 N N . GLU A 1 92 ? -4.954 -0.913 -6.519 1.00 91.00 92 GLU A N 1
ATOM 714 C CA . GLU A 1 92 ? -4.651 -0.671 -5.102 1.00 91.00 92 GLU A CA 1
ATOM 715 C C . GLU A 1 92 ? -3.452 -1.500 -4.633 1.00 91.00 92 GLU A C 1
ATOM 717 O O . GLU A 1 92 ? -2.509 -0.967 -4.048 1.00 91.00 92 GLU A O 1
ATOM 722 N N . ARG A 1 93 ? -3.425 -2.797 -4.977 1.00 92.50 93 ARG A N 1
ATOM 723 C CA . ARG A 1 93 ? -2.287 -3.667 -4.663 1.00 92.50 93 ARG A CA 1
ATOM 724 C C . ARG A 1 93 ? -1.026 -3.199 -5.380 1.00 92.50 93 ARG A C 1
ATOM 726 O O . ARG A 1 93 ? 0.042 -3.195 -4.782 1.00 92.50 93 ARG A O 1
ATOM 733 N N . ALA A 1 94 ? -1.145 -2.770 -6.634 1.00 93.56 94 ALA A N 1
ATOM 734 C CA . ALA A 1 94 ? -0.034 -2.224 -7.401 1.00 93.56 94 ALA A CA 1
ATOM 735 C C . ALA A 1 94 ? 0.582 -0.999 -6.719 1.00 93.56 94 ALA A C 1
ATOM 737 O O . ALA A 1 94 ? 1.796 -0.941 -6.546 1.00 93.56 94 ALA A O 1
ATOM 738 N N . LYS A 1 95 ? -0.248 -0.053 -6.276 1.00 95.12 95 LYS A N 1
ATOM 739 C CA . LYS A 1 95 ? 0.213 1.137 -5.556 1.00 95.12 95 LYS A CA 1
ATOM 740 C C . LYS A 1 95 ? 0.900 0.767 -4.245 1.00 95.12 95 LYS A C 1
ATOM 742 O O . LYS A 1 95 ? 1.999 1.252 -3.995 1.00 95.12 95 LYS A O 1
ATOM 747 N N . LEU A 1 96 ? 0.330 -0.150 -3.458 1.00 95.56 96 LEU A N 1
ATOM 748 C CA . LEU A 1 96 ? 0.980 -0.647 -2.240 1.00 95.56 96 LEU A CA 1
ATOM 749 C C . LEU A 1 96 ? 2.357 -1.261 -2.541 1.00 95.56 96 LEU A C 1
ATOM 751 O O . LEU A 1 96 ? 3.344 -0.899 -1.908 1.00 95.56 96 LEU A O 1
ATOM 755 N N . ILE A 1 97 ? 2.447 -2.154 -3.532 1.00 95.06 97 ILE A N 1
ATOM 756 C CA . ILE A 1 97 ? 3.715 -2.795 -3.907 1.00 95.06 97 ILE A CA 1
ATOM 757 C C . ILE A 1 97 ? 4.740 -1.773 -4.399 1.00 95.06 97 ILE A C 1
ATOM 759 O O . ILE A 1 97 ? 5.918 -1.883 -4.058 1.00 95.06 97 ILE A O 1
ATOM 763 N N . TYR A 1 98 ? 4.306 -0.765 -5.154 1.00 96.00 98 TYR A N 1
ATOM 764 C CA . TYR A 1 98 ? 5.172 0.328 -5.575 1.00 96.00 98 TYR A CA 1
ATOM 765 C C . TYR A 1 98 ? 5.755 1.079 -4.375 1.00 96.00 98 TYR A C 1
ATOM 767 O O . TYR A 1 98 ? 6.980 1.168 -4.273 1.00 96.00 98 TYR A O 1
ATOM 775 N N . LYS A 1 99 ? 4.910 1.524 -3.433 1.00 96.62 99 LYS A N 1
ATOM 776 C CA . LYS A 1 99 ? 5.344 2.224 -2.212 1.00 96.62 99 LYS A CA 1
ATOM 777 C C . LYS A 1 99 ? 6.372 1.400 -1.434 1.00 96.62 99 LYS A C 1
ATOM 779 O O . LYS A 1 99 ? 7.456 1.897 -1.139 1.00 96.62 99 LYS A O 1
ATOM 784 N N . LEU A 1 100 ? 6.089 0.114 -1.212 1.00 94.62 100 LEU A N 1
ATOM 785 C CA . LEU A 1 100 ? 6.998 -0.802 -0.516 1.00 94.62 100 LEU A CA 1
ATOM 786 C C . LEU A 1 100 ? 8.336 -0.966 -1.248 1.00 94.62 100 LEU A C 1
ATOM 788 O O . LEU A 1 100 ? 9.390 -0.917 -0.621 1.00 94.62 100 LEU A O 1
ATOM 792 N N . SER A 1 101 ? 8.309 -1.120 -2.574 1.00 94.12 101 SER A N 1
ATOM 793 C CA . SER A 1 101 ? 9.531 -1.256 -3.378 1.00 94.12 101 SER A CA 1
ATOM 794 C C . SER A 1 101 ? 10.380 0.017 -3.415 1.00 94.12 101 SER A C 1
ATOM 796 O O . SER A 1 101 ? 11.598 -0.065 -3.550 1.00 94.12 101 SER A O 1
ATOM 798 N N . ALA A 1 102 ? 9.743 1.181 -3.269 1.00 94.62 102 ALA A N 1
ATOM 799 C CA . ALA A 1 102 ? 10.388 2.487 -3.227 1.00 94.62 102 ALA A CA 1
ATOM 800 C C . ALA A 1 102 ? 10.821 2.903 -1.807 1.00 94.62 102 ALA A C 1
ATOM 802 O O . ALA A 1 102 ? 11.395 3.977 -1.642 1.00 94.62 102 ALA A O 1
ATOM 803 N N . GLY A 1 103 ? 10.543 2.087 -0.782 1.00 95.44 103 GLY A N 1
ATOM 804 C CA . GLY A 1 103 ? 10.818 2.432 0.617 1.00 95.44 103 GLY A CA 1
ATOM 805 C C . GLY A 1 103 ? 9.936 3.563 1.159 1.00 95.44 103 GLY A C 1
ATOM 806 O O . GLY A 1 103 ? 10.292 4.197 2.150 1.00 95.44 103 GLY A O 1
ATOM 807 N N . ILE A 1 104 ? 8.800 3.834 0.514 1.00 97.38 104 ILE A N 1
ATOM 808 C CA . ILE A 1 104 ? 7.829 4.836 0.953 1.00 97.38 104 ILE A CA 1
ATOM 809 C C . ILE A 1 104 ? 6.990 4.215 2.065 1.00 97.38 104 ILE A C 1
ATOM 811 O O . ILE A 1 104 ? 6.359 3.171 1.873 1.00 97.38 104 ILE A O 1
ATOM 815 N N . ARG A 1 105 ? 6.995 4.852 3.239 1.00 96.44 105 ARG A N 1
ATOM 816 C CA .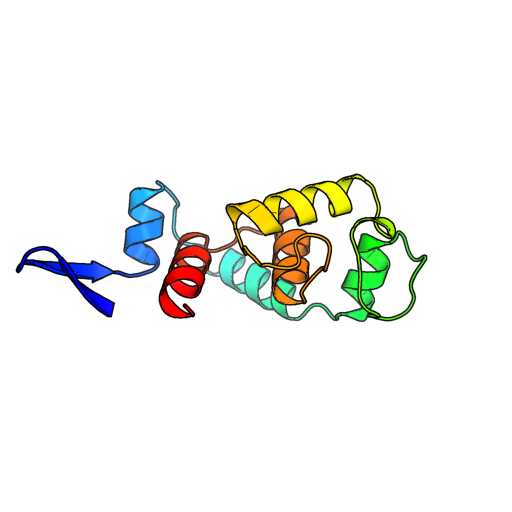 ARG A 1 105 ? 6.146 4.431 4.353 1.00 96.44 105 ARG A CA 1
ATOM 817 C C . ARG A 1 105 ? 4.677 4.622 4.005 1.00 96.44 105 ARG A C 1
ATOM 819 O O . ARG A 1 105 ? 4.307 5.575 3.328 1.00 96.44 105 ARG A O 1
ATOM 826 N N . VAL A 1 106 ? 3.871 3.695 4.502 1.00 95.44 106 VAL A N 1
ATOM 827 C CA . VAL A 1 106 ? 2.420 3.680 4.339 1.00 95.44 106 VAL A CA 1
ATOM 828 C C . VAL A 1 106 ? 1.762 3.735 5.701 1.00 95.44 106 VAL A C 1
ATOM 830 O O . VAL A 1 106 ? 2.294 3.168 6.664 1.00 95.44 106 VAL A O 1
ATOM 833 N N . ASP A 1 107 ? 0.603 4.375 5.785 1.00 95.75 107 ASP A N 1
ATOM 834 C CA . ASP A 1 107 ? -0.233 4.266 6.973 1.00 95.75 107 ASP A CA 1
ATOM 835 C C . ASP A 1 107 ? -0.897 2.879 6.990 1.00 95.75 107 ASP A C 1
ATOM 837 O O . ASP A 1 107 ? -1.938 2.629 6.378 1.00 95.75 107 ASP A O 1
ATOM 841 N N . PHE A 1 108 ? -0.246 1.929 7.662 1.00 94.69 108 PHE A N 1
ATOM 842 C CA . PHE A 1 108 ? -0.738 0.557 7.724 1.00 94.69 108 PHE A CA 1
ATOM 843 C C . PHE A 1 108 ? -2.033 0.447 8.541 1.00 94.69 108 PHE A C 1
ATOM 845 O O . PHE A 1 108 ? -2.901 -0.360 8.211 1.00 94.69 108 PHE A O 1
ATOM 852 N N . GLY A 1 109 ? -2.197 1.276 9.574 1.00 96.06 109 GLY A N 1
ATOM 853 C CA . GLY A 1 109 ? -3.436 1.379 10.335 1.00 96.06 109 GLY A CA 1
ATOM 854 C C . GLY A 1 109 ? -4.600 1.824 9.459 1.00 96.06 109 GLY A C 1
ATOM 855 O O . GLY A 1 109 ? -5.683 1.248 9.562 1.00 96.06 109 GLY A O 1
ATOM 856 N N . GLN A 1 110 ? -4.372 2.774 8.548 1.00 95.50 110 GLN A N 1
ATOM 857 C CA . GLN A 1 110 ? -5.365 3.178 7.551 1.00 95.50 110 GLN A CA 1
ATOM 858 C C . GLN A 1 110 ? -5.697 2.022 6.604 1.00 95.50 110 GLN A C 1
ATOM 860 O O . GLN A 1 110 ? -6.870 1.723 6.407 1.00 95.50 110 GLN A O 1
ATOM 865 N N . LEU A 1 111 ? -4.686 1.309 6.097 1.00 94.69 111 LEU A N 1
ATOM 866 C CA . LEU A 1 111 ? -4.891 0.145 5.229 1.00 94.69 111 LEU A CA 1
ATOM 867 C C . LEU A 1 111 ? -5.756 -0.931 5.902 1.00 94.69 111 LEU A C 1
ATOM 869 O O . LEU A 1 111 ? -6.706 -1.423 5.296 1.00 94.69 111 LEU A O 1
ATOM 873 N N . VAL A 1 112 ? -5.462 -1.292 7.154 1.00 94.31 112 VAL A N 1
ATOM 874 C CA . VAL A 1 112 ? -6.256 -2.279 7.905 1.00 94.31 112 VAL A CA 1
ATOM 875 C C . VAL A 1 112 ? -7.667 -1.761 8.165 1.00 94.31 112 VAL A C 1
ATOM 877 O O . VAL A 1 112 ? -8.633 -2.502 7.985 1.00 94.31 112 VAL A O 1
ATOM 880 N N . PHE A 1 113 ? -7.797 -0.497 8.572 1.00 95.31 113 PHE A N 1
ATOM 881 C CA . PHE A 1 113 ? -9.092 0.133 8.797 1.00 95.31 113 PHE A CA 1
ATOM 882 C C . PHE A 1 113 ? -9.963 0.070 7.537 1.00 95.31 113 PHE A C 1
ATOM 884 O O . PHE A 1 113 ? -11.104 -0.379 7.614 1.00 95.31 113 PHE A O 1
ATOM 891 N N . ASP A 1 114 ? -9.413 0.432 6.378 1.00 93.12 114 ASP A N 1
ATOM 892 C CA . ASP A 1 114 ? -10.126 0.402 5.102 1.00 93.12 114 ASP A CA 1
ATOM 893 C C . ASP A 1 114 ? -10.545 -1.017 4.721 1.00 93.12 114 ASP A C 1
ATOM 895 O O . ASP A 1 114 ? -11.678 -1.218 4.293 1.00 93.12 114 ASP A O 1
ATOM 899 N N . GLN A 1 115 ? -9.691 -2.026 4.925 1.00 90.56 115 GLN A N 1
ATOM 900 C CA . GLN A 1 115 ? -10.062 -3.422 4.663 1.00 90.56 115 GLN A CA 1
ATOM 901 C C . GLN A 1 115 ? -11.213 -3.899 5.554 1.00 90.56 115 GLN A C 1
ATOM 903 O O . GLN A 1 115 ? -12.108 -4.581 5.071 1.00 90.56 115 GLN A O 1
ATOM 908 N N . VAL A 1 116 ? -11.228 -3.526 6.835 1.00 91.62 116 VAL A N 1
ATOM 909 C CA . VAL A 1 116 ? -12.316 -3.905 7.751 1.00 91.62 116 VAL A CA 1
ATOM 910 C C . VAL A 1 116 ? -13.613 -3.163 7.420 1.00 91.62 116 VAL A C 1
ATOM 912 O O . VAL A 1 116 ? -14.690 -3.738 7.534 1.00 91.62 116 VAL A O 1
ATOM 915 N N . MET A 1 117 ? -13.521 -1.895 7.016 1.00 91.62 117 MET A N 1
ATOM 916 C CA . MET A 1 117 ? -14.687 -1.045 6.753 1.00 91.62 117 MET A CA 1
ATOM 917 C C . MET A 1 117 ? -15.255 -1.179 5.333 1.00 91.62 117 MET A C 1
ATOM 919 O O . MET A 1 117 ? -16.388 -0.762 5.106 1.00 91.62 117 MET A O 1
ATOM 923 N N . SER A 1 118 ? -14.478 -1.703 4.381 1.00 83.62 118 SER A N 1
ATOM 924 C CA . SER A 1 118 ? -14.913 -1.963 2.997 1.00 83.62 118 SER A CA 1
ATOM 925 C C . SER A 1 118 ? -15.542 -3.345 2.794 1.00 83.62 118 SER A C 1
ATOM 927 O O . SER A 1 118 ? -16.023 -3.627 1.694 1.00 83.62 118 SER A O 1
ATOM 929 N N . MET A 1 119 ? -15.535 -4.189 3.833 1.00 57.09 119 MET A N 1
ATOM 930 C CA . MET A 1 119 ? -16.260 -5.463 3.871 1.00 57.09 119 MET A CA 1
ATOM 931 C C . MET A 1 119 ? -17.774 -5.287 3.991 1.00 57.09 119 MET A C 1
ATOM 933 O O . MET A 1 119 ? -18.227 -4.330 4.657 1.00 57.09 119 MET A O 1
#

Radius of gyration: 16.18 Å; chains: 1; bounding box: 33×30×48 Å

Secondary structure (DSSP, 8-state):
-EEEETTEEEE--HHHHHHHHTPPPPPHHHHHHHHHHHT--HHHHHHHHHTTS-SS----BGGGS-HHHHHHHHHHHHHTS--S-TTB--HHHHHHHHHHHTT----HHHHHHHHHH--

Foldseek 3Di:
DWDDDPNDIDDQALVVQCVVVVHDDDDPVLVVVLVVLLVDDQQNLVCQFQVNPDRGDDFDFLVNGDVVLSVQLLVCCVPQPDDPCSRTQDSVSSSVSSCVVVVRDDSSSVSVSCNVVVD

Sequence (119 aa):
VKVMLHDQEYIFSPAIINEFLGLEPLTATEMKAEADADSVSQKTLAQLFTADKKAEWSEIYSIGMTPCFAALVIIASHNWIPSTHRNHVSIERAKLIYKLSAGIRVDFGQLVFDQVMSM

pLDDT: mean 91.33, std 6.67, range [57.09, 97.38]